Protein AF-A0A7C6XV03-F1 (afdb_monomer_lite)

Radius of gyration: 17.42 Å; chains: 1; bounding box: 34×29×44 Å

Foldseek 3Di:
DPLLVCLQVVLVVCCVVCVVDDSVCSSVVSVVCSCPQQPPHPDGPDDDLVVQQVVQVVCVVVVVDPDGDDSVVVDDPVPPDD

Sequence (82 aa):
AWAIENPEEAAEILLKYAPETDPDLVRASQEWLSPRYQDDAPRWGEQRREIWAEFADWMLEQGLIEKAVDPDAAFTNDYLPE

Structure (mmCIF, N/CA/C/O backbone):
data_AF-A0A7C6XV03-F1
#
_entry.id   AF-A0A7C6XV03-F1
#
loop_
_atom_site.group_PDB
_atom_site.id
_atom_site.type_symbol
_atom_site.label_atom_id
_atom_site.label_alt_id
_atom_site.label_comp_id
_atom_site.label_asym_id
_atom_site.label_entity_id
_atom_site.label_seq_id
_atom_site.pdbx_PDB_ins_code
_atom_site.Cartn_x
_atom_site.Cartn_y
_atom_site.Cartn_z
_atom_site.occupancy
_atom_site.B_iso_or_equiv
_atom_site.auth_seq_id
_atom_site.auth_comp_id
_atom_site.auth_asym_id
_atom_site.auth_atom_id
_atom_site.pdbx_PDB_model_num
ATOM 1 N N . ALA A 1 1 ? -2.096 -9.213 -11.915 1.00 86.88 1 ALA A N 1
ATOM 2 C CA . ALA A 1 1 ? -2.159 -7.742 -11.734 1.00 86.88 1 ALA A CA 1
ATOM 3 C C . ALA A 1 1 ? -1.027 -7.095 -12.527 1.00 86.88 1 ALA A C 1
ATOM 5 O O . ALA A 1 1 ? 0.098 -7.570 -12.444 1.00 86.88 1 ALA A O 1
ATOM 6 N N . TRP A 1 2 ? -1.295 -6.039 -13.304 1.00 96.56 2 TRP A N 1
ATOM 7 C CA . TRP A 1 2 ? -0.399 -5.640 -14.404 1.00 96.56 2 TRP A CA 1
ATOM 8 C C . TRP A 1 2 ? 1.037 -5.288 -13.968 1.00 96.56 2 TRP A C 1
ATOM 10 O O . TRP A 1 2 ? 1.982 -5.793 -14.562 1.00 96.56 2 TRP A O 1
ATOM 20 N N . ALA A 1 3 ? 1.210 -4.502 -12.899 1.00 97.81 3 ALA A N 1
ATOM 21 C CA . ALA A 1 3 ? 2.534 -4.098 -12.407 1.00 97.81 3 ALA A CA 1
ATOM 22 C C . ALA A 1 3 ? 3.323 -5.225 -11.704 1.00 97.81 3 ALA A C 1
ATOM 24 O O . ALA A 1 3 ? 4.539 -5.120 -11.565 1.00 97.81 3 ALA A O 1
ATOM 25 N N . ILE A 1 4 ? 2.634 -6.290 -11.272 1.00 97.56 4 ILE A N 1
ATOM 26 C CA . ILE A 1 4 ? 3.259 -7.526 -10.776 1.00 97.56 4 ILE A CA 1
ATOM 27 C C . ILE A 1 4 ? 3.830 -8.308 -11.967 1.00 97.56 4 ILE A C 1
ATOM 29 O O . ILE A 1 4 ? 4.968 -8.758 -11.949 1.00 97.56 4 ILE A O 1
ATOM 33 N N . GLU A 1 5 ? 3.048 -8.436 -13.036 1.00 98.00 5 GLU A N 1
ATOM 34 C CA . GLU A 1 5 ? 3.413 -9.236 -14.212 1.00 98.00 5 GLU A CA 1
ATOM 35 C C . GLU A 1 5 ? 4.409 -8.535 -15.151 1.00 98.00 5 GLU A C 1
ATOM 37 O O . GLU A 1 5 ? 5.116 -9.215 -15.887 1.00 98.00 5 GLU A O 1
ATOM 42 N N . ASN A 1 6 ? 4.470 -7.198 -15.128 1.00 98.31 6 ASN A N 1
ATOM 43 C CA . ASN A 1 6 ? 5.260 -6.373 -16.054 1.00 98.31 6 ASN A CA 1
ATOM 44 C C . ASN A 1 6 ? 6.066 -5.307 -15.275 1.00 98.31 6 ASN A C 1
ATOM 46 O O . ASN A 1 6 ? 5.761 -4.114 -15.363 1.00 98.31 6 ASN A O 1
ATOM 50 N N . PRO A 1 7 ? 7.031 -5.706 -14.421 1.00 98.06 7 PRO A N 1
ATOM 51 C CA . PRO A 1 7 ? 7.735 -4.773 -13.540 1.00 98.06 7 PRO A CA 1
ATOM 52 C C . PRO A 1 7 ? 8.556 -3.722 -14.301 1.00 98.06 7 PRO A C 1
ATOM 54 O O . PRO A 1 7 ? 8.559 -2.557 -13.907 1.00 98.06 7 PRO A O 1
ATOM 57 N N . GLU A 1 8 ? 9.214 -4.092 -15.400 1.00 98.00 8 GLU A N 1
ATOM 58 C CA . GLU A 1 8 ? 10.014 -3.152 -16.196 1.00 98.00 8 GLU A CA 1
ATOM 59 C C . GLU A 1 8 ? 9.118 -2.102 -16.863 1.00 98.00 8 GLU A C 1
ATOM 61 O O . GLU A 1 8 ? 9.335 -0.899 -16.721 1.00 98.00 8 GLU A O 1
ATOM 66 N N . GLU A 1 9 ? 8.044 -2.532 -17.524 1.00 98.50 9 GLU A N 1
ATOM 67 C CA . GLU A 1 9 ? 7.110 -1.626 -18.181 1.00 98.50 9 GLU A CA 1
ATOM 68 C C . GLU A 1 9 ? 6.359 -0.748 -17.170 1.00 98.50 9 GLU A C 1
ATOM 70 O O . GLU A 1 9 ? 6.059 0.410 -17.463 1.00 98.50 9 GLU A O 1
ATOM 75 N N . ALA A 1 10 ? 6.078 -1.256 -15.967 1.00 98.38 10 ALA A N 1
ATOM 76 C CA . ALA A 1 10 ? 5.494 -0.466 -14.885 1.00 98.38 10 ALA A CA 1
ATOM 77 C C . ALA A 1 10 ? 6.411 0.653 -14.401 1.00 98.38 10 ALA A C 1
ATOM 79 O O . ALA A 1 10 ? 5.935 1.775 -14.204 1.00 98.38 10 ALA A O 1
ATOM 80 N N . ALA A 1 11 ? 7.709 0.379 -14.276 1.00 98.38 11 ALA A N 1
ATOM 81 C CA . ALA A 1 11 ? 8.699 1.398 -13.957 1.00 98.38 11 ALA A CA 1
ATOM 82 C C . ALA A 1 11 ? 8.724 2.500 -15.030 1.00 98.38 11 ALA A C 1
ATOM 84 O O . ALA A 1 11 ? 8.681 3.686 -14.702 1.00 98.38 11 ALA A O 1
ATOM 85 N N . GLU A 1 12 ? 8.705 2.127 -16.312 1.00 98.38 12 GLU A N 1
ATOM 86 C CA . GLU A 1 12 ? 8.704 3.096 -17.415 1.00 98.38 12 GLU A CA 1
ATOM 87 C C . GLU A 1 12 ? 7.407 3.918 -17.486 1.00 98.38 12 GLU A C 1
ATOM 89 O O . GLU A 1 12 ? 7.441 5.114 -17.788 1.00 98.38 12 GLU A O 1
ATOM 94 N N . ILE A 1 13 ? 6.252 3.325 -17.160 1.00 98.44 13 ILE A N 1
ATOM 95 C CA . ILE A 1 13 ? 4.999 4.080 -17.024 1.00 98.44 13 ILE A CA 1
ATOM 96 C C . ILE A 1 13 ? 5.118 5.117 -15.904 1.00 98.44 13 ILE A C 1
ATOM 98 O O . ILE A 1 13 ? 4.720 6.264 -16.117 1.00 98.44 13 ILE A O 1
ATOM 102 N N . LEU A 1 14 ? 5.673 4.756 -14.740 1.00 98.12 14 LEU A N 1
ATOM 103 C CA . LEU A 1 14 ? 5.875 5.713 -13.650 1.00 98.12 14 LEU A CA 1
ATOM 104 C C . LEU A 1 14 ? 6.807 6.849 -14.086 1.00 98.12 14 LEU A C 1
ATOM 106 O O . LEU A 1 14 ? 6.436 8.012 -13.955 1.00 98.12 14 LEU A O 1
ATOM 110 N N . LEU A 1 15 ? 7.958 6.531 -14.681 1.00 98.38 15 LEU A N 1
ATOM 111 C CA . LEU A 1 15 ? 8.939 7.522 -15.141 1.00 98.38 15 LEU A CA 1
ATOM 112 C C . LEU A 1 15 ? 8.390 8.452 -16.226 1.00 98.38 15 LEU A C 1
ATOM 114 O O . LEU A 1 15 ? 8.745 9.627 -16.280 1.00 98.38 15 LEU A O 1
ATOM 118 N N . LYS A 1 16 ? 7.477 7.961 -17.069 1.00 98.31 16 LYS A N 1
ATOM 119 C CA . LYS A 1 16 ? 6.785 8.792 -18.058 1.00 98.31 16 LYS A CA 1
ATOM 120 C C . LYS A 1 16 ? 5.918 9.878 -17.411 1.00 98.31 16 LYS A C 1
ATOM 122 O O . LYS A 1 16 ? 5.819 10.971 -17.968 1.00 98.31 16 LYS A O 1
ATOM 127 N N . TYR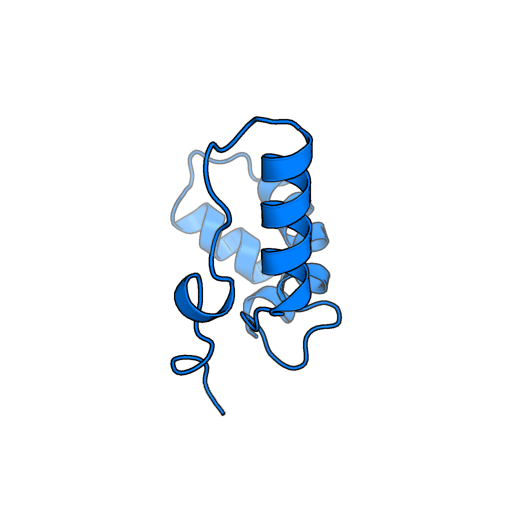 A 1 17 ? 5.251 9.571 -16.299 1.00 98.38 17 TYR A N 1
ATOM 128 C CA . TYR A 1 17 ? 4.300 10.483 -15.647 1.00 98.38 17 TYR A CA 1
ATOM 129 C C . TYR A 1 17 ? 4.873 11.218 -14.426 1.00 98.38 17 TYR A C 1
ATOM 131 O O . TYR A 1 17 ? 4.303 12.231 -14.031 1.00 98.38 17 TYR A O 1
ATOM 139 N N . ALA A 1 18 ? 5.996 10.751 -13.881 1.00 97.69 18 ALA A N 1
ATOM 140 C CA . ALA A 1 18 ? 6.763 11.373 -12.803 1.00 97.69 18 ALA A CA 1
ATOM 141 C C . ALA A 1 18 ? 8.260 11.456 -13.187 1.00 97.69 18 ALA A C 1
ATOM 143 O O . ALA A 1 18 ? 9.104 10.803 -12.560 1.00 97.69 18 ALA A O 1
ATOM 144 N N . PRO A 1 19 ? 8.614 12.208 -14.248 1.00 96.38 19 PRO A N 1
ATOM 145 C CA . PRO A 1 19 ? 9.974 12.256 -14.799 1.00 96.38 19 PRO A CA 1
ATOM 146 C C . PRO A 1 19 ? 11.021 12.868 -13.856 1.00 96.38 19 PRO A C 1
ATOM 148 O O . PRO A 1 19 ? 12.215 12.773 -14.121 1.00 96.38 19 PRO A O 1
ATOM 151 N N . GLU A 1 20 ? 10.596 13.519 -12.774 1.00 97.25 20 GLU A N 1
ATOM 152 C CA . GLU A 1 20 ? 11.458 14.032 -11.710 1.00 97.25 20 GLU A CA 1
ATOM 153 C C . GLU A 1 20 ? 12.038 12.938 -10.799 1.00 97.25 20 GLU A C 1
ATOM 155 O O . GLU A 1 20 ? 12.933 13.219 -10.001 1.00 97.25 20 GLU A O 1
ATOM 160 N N . THR A 1 21 ? 11.521 11.709 -10.883 1.00 97.19 21 THR A N 1
ATOM 161 C CA . THR A 1 21 ? 11.994 10.572 -10.084 1.00 97.19 21 THR A CA 1
ATOM 162 C C . THR A 1 21 ? 13.291 9.983 -10.640 1.00 97.19 21 THR A C 1
ATOM 164 O O . THR A 1 21 ? 13.556 10.039 -11.839 1.00 97.19 21 THR A O 1
ATOM 167 N N . ASP A 1 22 ? 14.120 9.419 -9.758 1.00 98.31 22 ASP A N 1
ATOM 168 C CA . ASP A 1 22 ? 15.368 8.762 -10.152 1.00 98.31 22 ASP A CA 1
ATOM 169 C C . ASP A 1 22 ? 15.068 7.457 -10.927 1.00 98.31 22 ASP A C 1
ATOM 171 O O . ASP A 1 22 ? 14.456 6.544 -10.359 1.00 98.31 22 ASP A O 1
ATOM 175 N N . PRO A 1 23 ? 15.482 7.336 -12.205 1.00 98.19 23 PRO A N 1
ATOM 176 C CA . PRO A 1 23 ? 15.151 6.175 -13.029 1.00 98.19 23 PRO A CA 1
ATOM 177 C C . PRO A 1 23 ? 15.719 4.851 -12.524 1.00 98.19 23 PRO A C 1
ATOM 179 O O . PRO A 1 23 ? 15.066 3.814 -12.657 1.00 98.19 23 PRO A O 1
ATOM 182 N N . ASP A 1 24 ? 16.921 4.870 -11.955 1.00 98.38 24 ASP A N 1
ATOM 183 C CA . ASP A 1 24 ? 17.579 3.656 -11.480 1.00 98.38 24 ASP A CA 1
ATOM 184 C C . ASP A 1 24 ? 16.909 3.175 -10.190 1.00 98.38 24 ASP A C 1
ATOM 186 O O . ASP A 1 24 ? 16.641 1.980 -10.031 1.00 98.38 24 ASP A O 1
ATOM 190 N N . LEU A 1 25 ? 16.532 4.112 -9.313 1.00 98.38 25 LEU A N 1
ATOM 191 C CA . LEU A 1 25 ? 15.739 3.818 -8.123 1.00 98.38 25 LEU A CA 1
ATOM 192 C C . LEU A 1 25 ? 14.371 3.240 -8.482 1.00 98.38 25 LEU A C 1
ATOM 194 O O . LEU A 1 25 ? 13.952 2.257 -7.876 1.00 98.38 25 LEU A O 1
ATOM 198 N N . VAL A 1 26 ? 13.660 3.837 -9.441 1.00 98.50 26 VAL A N 1
ATOM 199 C CA . VAL A 1 26 ? 12.309 3.393 -9.809 1.00 98.50 26 VAL A CA 1
ATOM 200 C C . VAL A 1 26 ? 12.328 1.971 -10.360 1.00 98.50 26 VAL A C 1
ATOM 202 O O . VAL A 1 26 ? 11.526 1.149 -9.921 1.00 98.50 26 VAL A O 1
ATOM 205 N N . ARG A 1 27 ? 13.263 1.650 -11.259 1.00 98.50 27 ARG A N 1
ATOM 206 C CA . ARG A 1 27 ? 13.386 0.295 -11.817 1.00 98.50 27 ARG A CA 1
ATOM 207 C C . ARG A 1 27 ? 13.708 -0.736 -10.738 1.00 98.50 27 ARG A C 1
ATOM 209 O O . ARG A 1 27 ? 13.000 -1.734 -10.629 1.00 98.50 27 ARG A O 1
ATOM 216 N N . ALA A 1 28 ? 14.702 -0.458 -9.892 1.00 98.56 28 ALA A N 1
ATOM 217 C CA . ALA A 1 28 ? 15.075 -1.354 -8.797 1.00 98.56 28 ALA A CA 1
ATOM 218 C C . ALA A 1 28 ? 13.940 -1.525 -7.770 1.00 98.56 28 ALA A C 1
ATOM 220 O O . ALA A 1 28 ? 13.676 -2.629 -7.293 1.00 98.56 28 ALA A O 1
ATOM 221 N N . SER A 1 29 ? 13.235 -0.437 -7.447 1.00 98.38 29 SER A N 1
ATOM 222 C CA . SER A 1 29 ? 12.075 -0.454 -6.553 1.00 98.38 29 SER A CA 1
ATOM 223 C C . SER A 1 29 ? 10.946 -1.307 -7.126 1.00 98.38 29 SER A C 1
ATOM 225 O O . SER A 1 29 ? 10.380 -2.132 -6.412 1.00 98.38 29 SER A O 1
ATOM 227 N N . GLN A 1 30 ? 10.644 -1.161 -8.417 1.00 98.50 30 GLN A N 1
ATOM 228 C CA . GLN A 1 30 ? 9.558 -1.893 -9.059 1.00 98.50 30 GLN A CA 1
ATOM 229 C C . GLN A 1 30 ? 9.859 -3.392 -9.177 1.00 98.50 30 GLN A C 1
ATOM 231 O O . GLN A 1 30 ? 8.968 -4.207 -8.931 1.00 98.50 30 GLN A O 1
ATOM 236 N N . GLU A 1 31 ? 11.108 -3.767 -9.471 1.00 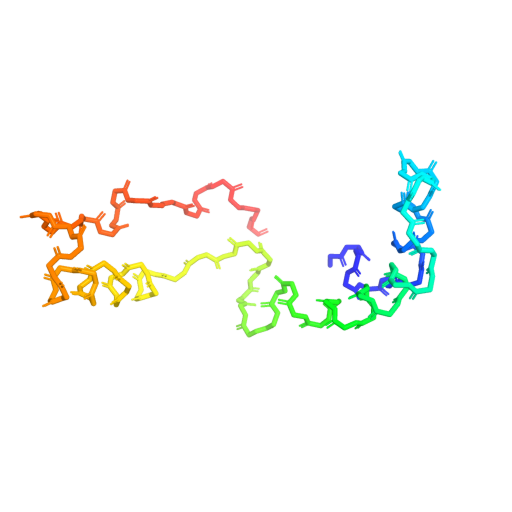98.25 31 GLU A N 1
ATOM 237 C CA . GLU A 1 31 ? 11.567 -5.162 -9.431 1.00 98.25 31 GLU A CA 1
ATOM 238 C C . GLU A 1 31 ? 11.394 -5.762 -8.025 1.00 98.25 31 GLU A C 1
ATOM 240 O O . GLU A 1 31 ? 10.895 -6.878 -7.867 1.00 98.25 31 GLU A O 1
ATOM 245 N N . TRP A 1 32 ? 11.738 -5.001 -6.982 1.00 98.31 32 TRP A N 1
ATOM 246 C CA . TRP A 1 32 ? 11.593 -5.449 -5.600 1.00 98.31 32 TRP A CA 1
ATOM 247 C C . TRP A 1 32 ? 10.128 -5.522 -5.141 1.00 98.31 32 TRP A C 1
ATOM 249 O O . TRP A 1 32 ? 9.741 -6.476 -4.464 1.00 98.31 32 TRP A O 1
ATOM 259 N N . LEU A 1 33 ? 9.294 -4.542 -5.489 1.00 98.19 33 LEU A N 1
ATOM 260 C CA . LEU A 1 33 ? 7.895 -4.470 -5.056 1.00 98.19 33 LEU A CA 1
ATOM 261 C C . LEU A 1 33 ? 6.976 -5.424 -5.815 1.00 98.19 33 LEU A C 1
ATOM 263 O O . LEU A 1 33 ? 6.003 -5.897 -5.232 1.00 98.19 33 LEU A O 1
ATOM 267 N N . SER A 1 34 ? 7.273 -5.720 -7.083 1.00 97.94 34 SER A N 1
ATOM 268 C CA . SER A 1 34 ? 6.441 -6.566 -7.945 1.00 97.94 34 SER A CA 1
ATOM 269 C C . SER A 1 34 ? 5.949 -7.858 -7.264 1.00 97.94 34 SER A C 1
ATOM 271 O O . SER A 1 34 ? 4.731 -8.027 -7.156 1.00 97.94 34 SER A O 1
ATOM 273 N N . PRO A 1 35 ? 6.817 -8.721 -6.695 1.00 97.19 35 PRO A N 1
ATOM 274 C CA . PRO A 1 35 ? 6.359 -9.943 -6.031 1.00 97.19 35 PRO A CA 1
ATOM 275 C C . PRO A 1 35 ? 5.633 -9.698 -4.694 1.00 97.19 35 PRO A C 1
ATOM 277 O O . PRO A 1 35 ? 5.032 -10.622 -4.159 1.00 97.19 35 PRO A O 1
ATOM 280 N N . ARG A 1 36 ? 5.676 -8.478 -4.142 1.00 97.94 36 ARG A N 1
ATOM 281 C CA . ARG A 1 36 ? 5.196 -8.131 -2.790 1.00 97.94 36 ARG A CA 1
ATOM 282 C C . ARG A 1 36 ? 3.852 -7.411 -2.763 1.00 97.94 36 ARG A C 1
ATOM 284 O O . ARG A 1 36 ? 3.260 -7.282 -1.700 1.00 97.94 36 ARG A O 1
ATOM 291 N N . TYR A 1 37 ? 3.360 -6.918 -3.899 1.00 97.19 37 TYR A N 1
ATOM 292 C CA . TYR A 1 37 ? 2.076 -6.206 -3.928 1.00 97.19 37 TYR A CA 1
ATOM 293 C C . TYR A 1 37 ? 0.888 -7.082 -3.519 1.00 97.19 37 TYR A C 1
ATOM 295 O O . TYR A 1 37 ? -0.054 -6.580 -2.915 1.00 97.19 37 TYR A O 1
ATOM 303 N N . GLN A 1 38 ? 0.907 -8.358 -3.910 1.00 96.06 38 GLN A N 1
ATOM 304 C CA . GLN A 1 38 ? -0.075 -9.355 -3.482 1.00 96.06 38 GLN A CA 1
ATOM 305 C C . GLN A 1 38 ? 0.551 -10.358 -2.504 1.00 96.06 38 GLN A C 1
ATOM 307 O O . GLN A 1 38 ? -0.098 -10.710 -1.528 1.00 96.06 38 GLN A O 1
ATOM 312 N N . ASP A 1 39 ? 1.801 -10.771 -2.746 1.00 95.88 39 ASP A N 1
ATOM 313 C CA . ASP A 1 39 ? 2.535 -11.749 -1.932 1.00 95.88 39 ASP A CA 1
ATOM 314 C C . ASP A 1 39 ? 1.688 -13.003 -1.616 1.00 95.88 39 ASP A C 1
ATOM 316 O O . ASP A 1 39 ? 1.213 -13.671 -2.538 1.00 95.88 39 ASP A O 1
ATOM 320 N N . ASP A 1 40 ? 1.454 -13.309 -0.340 1.00 95.31 40 ASP A N 1
ATOM 321 C CA . ASP A 1 40 ? 0.684 -14.458 0.137 1.00 95.31 40 ASP A CA 1
ATOM 322 C C . ASP A 1 40 ? -0.839 -14.227 0.168 1.00 95.31 40 ASP A C 1
ATOM 324 O O . ASP A 1 40 ? -1.590 -15.126 0.561 1.00 95.31 40 ASP A O 1
ATOM 328 N N . ALA A 1 41 ? -1.319 -13.046 -0.236 1.00 96.25 41 ALA A N 1
ATOM 329 C CA . ALA A 1 41 ? -2.739 -12.721 -0.213 1.00 96.25 41 ALA A CA 1
ATOM 330 C C . ALA A 1 41 ? -3.522 -13.451 -1.329 1.00 96.25 41 ALA A C 1
ATOM 332 O O . ALA A 1 41 ? -3.036 -13.567 -2.463 1.00 96.25 41 ALA A O 1
ATOM 333 N N . PRO A 1 42 ? -4.774 -13.884 -1.071 1.00 94.81 42 PRO A N 1
ATOM 334 C CA . PRO A 1 42 ? -5.608 -14.546 -2.080 1.00 94.81 42 PRO A CA 1
ATOM 335 C C . PRO A 1 42 ? -5.878 -13.672 -3.314 1.00 94.81 42 PRO A C 1
ATOM 337 O O . PRO A 1 42 ? -5.912 -14.179 -4.436 1.00 94.81 42 PRO A O 1
ATOM 340 N N . ARG A 1 43 ? -6.014 -12.355 -3.119 1.00 95.62 43 ARG A N 1
ATOM 341 C CA . ARG A 1 43 ? -6.115 -11.348 -4.186 1.00 95.62 43 ARG A CA 1
ATOM 342 C C . ARG A 1 43 ? -5.417 -10.049 -3.793 1.00 95.62 43 ARG A C 1
ATOM 344 O O . ARG A 1 43 ? -5.272 -9.725 -2.616 1.00 95.62 43 ARG A O 1
ATOM 351 N N . TRP A 1 44 ? -4.991 -9.285 -4.796 1.00 96.31 44 TRP A N 1
ATOM 352 C CA . TRP A 1 44 ? -4.390 -7.969 -4.581 1.00 96.31 44 TRP A CA 1
ATOM 353 C C . TRP A 1 44 ? -5.342 -7.037 -3.816 1.00 96.31 44 TRP A C 1
ATOM 355 O O . TRP A 1 44 ? -6.515 -6.910 -4.170 1.00 96.31 44 TRP A O 1
ATOM 365 N N . GLY A 1 45 ? -4.816 -6.372 -2.786 1.00 95.88 45 GLY A N 1
ATOM 366 C CA . GLY A 1 45 ? -5.566 -5.437 -1.944 1.00 95.88 45 GLY A CA 1
ATOM 367 C C . GLY A 1 45 ? -6.351 -6.081 -0.798 1.00 95.88 45 GLY A C 1
ATOM 368 O O . GLY A 1 45 ? -6.960 -5.346 -0.023 1.00 95.88 45 GLY A O 1
ATOM 369 N N . GLU A 1 46 ? -6.338 -7.411 -0.660 1.00 97.50 46 GLU A N 1
ATOM 370 C CA . GLU A 1 46 ? -7.022 -8.090 0.441 1.00 97.50 46 GLU A CA 1
ATOM 371 C C . GLU A 1 46 ? -6.388 -7.769 1.794 1.00 97.50 46 GLU A C 1
ATOM 373 O O . GLU A 1 46 ? -5.196 -7.972 2.021 1.00 97.50 46 GLU A O 1
ATOM 378 N N . GLN A 1 47 ? -7.217 -7.276 2.710 1.00 97.62 47 GLN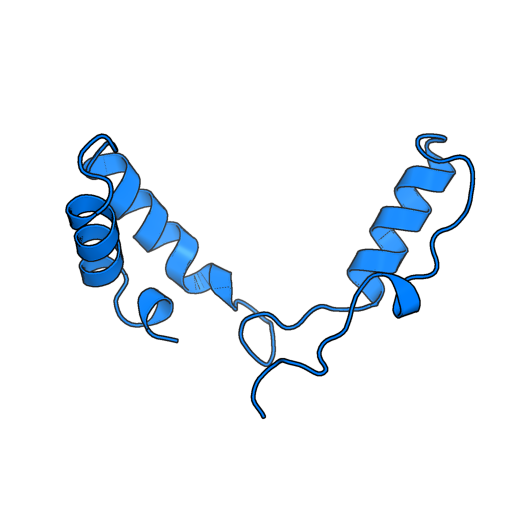 A N 1
ATOM 379 C CA . GLN A 1 47 ? -6.818 -6.974 4.075 1.00 97.62 47 GLN A CA 1
ATOM 380 C C . GLN A 1 47 ? -7.231 -8.106 5.015 1.00 97.62 47 GLN A C 1
ATOM 382 O O . GLN A 1 47 ? -8.335 -8.643 4.906 1.00 97.62 47 GLN A O 1
ATOM 387 N N . ARG A 1 48 ? -6.356 -8.434 5.969 1.00 97.19 48 ARG A N 1
ATOM 388 C CA . ARG A 1 48 ? -6.604 -9.432 7.016 1.00 97.19 48 ARG A CA 1
ATOM 389 C C . ARG A 1 48 ? -6.990 -8.749 8.319 1.00 97.19 48 ARG A C 1
ATOM 391 O O . ARG A 1 48 ? -6.300 -7.832 8.769 1.00 97.19 48 ARG A O 1
ATOM 398 N N . ARG A 1 49 ? -8.064 -9.228 8.944 1.00 97.31 49 ARG A N 1
ATOM 399 C CA . ARG A 1 49 ? -8.580 -8.682 10.203 1.00 97.31 49 ARG A CA 1
ATOM 400 C C . ARG A 1 49 ? -7.548 -8.766 11.325 1.00 97.31 49 ARG A C 1
ATOM 402 O O . ARG A 1 49 ? -7.442 -7.852 12.139 1.00 97.31 49 ARG A O 1
ATOM 409 N N . GLU A 1 50 ? -6.785 -9.853 11.351 1.00 97.69 50 GLU A N 1
ATOM 410 C CA . GLU A 1 50 ? -5.779 -10.138 12.372 1.00 97.69 50 GLU A CA 1
ATOM 411 C C . GLU A 1 50 ? -4.700 -9.051 12.400 1.00 97.69 50 GLU A C 1
ATOM 413 O O . GLU A 1 50 ? -4.331 -8.594 13.473 1.00 97.69 50 GLU A O 1
ATOM 418 N N . ILE A 1 51 ? -4.282 -8.547 11.234 1.00 97.00 51 ILE A N 1
ATOM 419 C CA . ILE A 1 51 ? -3.259 -7.495 11.126 1.00 97.00 51 ILE A CA 1
ATOM 420 C C . ILE A 1 51 ? -3.744 -6.181 11.755 1.00 97.00 51 ILE A C 1
ATOM 422 O O . ILE A 1 51 ? -2.995 -5.513 12.466 1.00 97.00 51 ILE A O 1
ATOM 426 N N . TRP A 1 52 ? -5.010 -5.820 11.523 1.00 97.75 52 TRP A N 1
ATOM 427 C CA . TRP A 1 52 ? -5.623 -4.638 12.131 1.00 97.75 52 TRP A CA 1
ATOM 428 C C . TRP A 1 52 ? -5.761 -4.777 13.647 1.00 97.75 52 TRP A C 1
ATOM 430 O O . TRP A 1 52 ? -5.466 -3.830 14.376 1.00 97.75 52 TRP A O 1
ATOM 440 N N . ALA A 1 53 ? -6.188 -5.952 14.116 1.00 97.75 53 ALA A N 1
ATOM 441 C CA . ALA A 1 53 ? -6.336 -6.239 15.538 1.00 97.75 53 ALA A CA 1
ATOM 442 C C . ALA A 1 53 ? -4.986 -6.199 16.267 1.00 97.75 53 ALA A C 1
ATOM 444 O O . ALA A 1 53 ? -4.832 -5.432 17.212 1.00 97.75 53 ALA A O 1
ATOM 445 N N . GLU A 1 54 ? -3.990 -6.941 15.778 1.00 98.06 54 GLU A N 1
ATOM 446 C CA . GLU A 1 54 ? -2.661 -7.030 16.393 1.00 98.06 54 GLU A CA 1
ATOM 447 C C . GLU A 1 54 ? -1.984 -5.659 16.494 1.00 98.06 54 GLU A C 1
ATOM 449 O O . GLU A 1 54 ? -1.398 -5.322 17.524 1.00 98.06 54 GLU A O 1
ATOM 454 N N . PHE A 1 55 ? -2.092 -4.83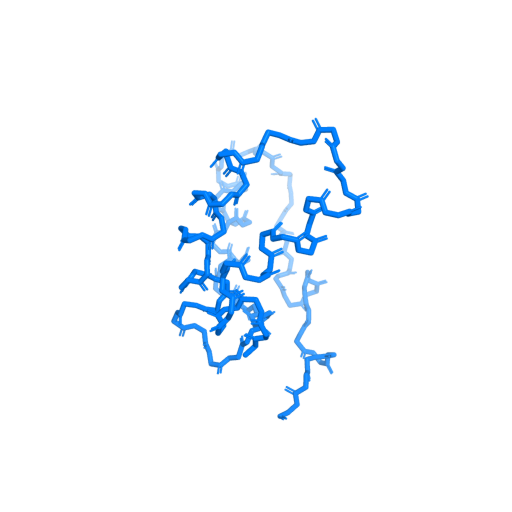4 15.448 1.00 97.69 55 PHE A N 1
ATOM 455 C CA . PHE A 1 55 ? -1.503 -3.499 15.467 1.00 97.69 55 PHE A CA 1
ATOM 456 C C . PHE A 1 55 ? -2.224 -2.550 16.436 1.00 97.69 55 PHE A C 1
ATOM 458 O O . PHE A 1 55 ? -1.569 -1.799 17.163 1.00 97.69 55 PHE A O 1
ATOM 465 N N . ALA A 1 56 ? -3.560 -2.580 16.473 1.00 97.19 56 ALA A N 1
ATOM 466 C CA . ALA A 1 56 ? -4.342 -1.763 17.397 1.00 97.19 56 ALA A CA 1
ATOM 467 C C . ALA A 1 56 ? -4.115 -2.162 18.862 1.00 97.19 56 ALA A C 1
ATOM 469 O O . ALA A 1 56 ? -3.931 -1.283 19.707 1.00 97.19 56 ALA A O 1
ATOM 470 N N . ASP A 1 57 ? -4.073 -3.464 19.146 1.00 97.62 57 ASP A N 1
ATOM 471 C CA . ASP A 1 57 ? -3.796 -3.999 20.478 1.00 97.62 57 ASP A CA 1
ATOM 472 C C . ASP A 1 57 ? -2.391 -3.596 20.934 1.00 97.62 57 ASP A C 1
ATOM 474 O O . ASP A 1 57 ? -2.235 -3.046 22.024 1.00 97.62 57 ASP A O 1
ATOM 478 N N . TRP A 1 58 ? -1.382 -3.734 20.064 1.00 98.31 58 TRP A N 1
ATOM 479 C CA . TRP A 1 58 ? -0.030 -3.256 20.354 1.00 98.31 58 TRP A CA 1
ATOM 480 C C . TRP A 1 58 ? -0.006 -1.755 20.678 1.00 98.31 58 TRP A C 1
ATOM 482 O O . TRP A 1 58 ? 0.589 -1.348 21.677 1.00 98.31 58 TRP A O 1
ATOM 492 N N . MET A 1 59 ? -0.678 -0.911 19.885 1.00 98.19 59 MET A N 1
ATOM 493 C CA . MET A 1 59 ? -0.738 0.531 20.159 1.00 98.19 59 MET A CA 1
ATOM 494 C C . MET A 1 59 ? -1.401 0.840 21.506 1.00 98.19 59 MET A C 1
ATOM 496 O O . MET A 1 59 ? -0.957 1.753 22.207 1.00 98.19 59 MET A O 1
ATOM 500 N N . LEU A 1 60 ? -2.448 0.098 21.874 1.00 97.94 60 LEU A N 1
ATOM 501 C CA . LEU A 1 60 ? -3.137 0.259 23.152 1.00 97.94 60 LEU A CA 1
ATOM 502 C C . LEU A 1 60 ? -2.237 -0.159 24.321 1.00 97.94 60 LEU A C 1
ATOM 504 O O . LEU A 1 60 ? -2.116 0.582 25.295 1.00 97.94 60 LEU A O 1
ATOM 508 N N . GLU A 1 61 ? -1.559 -1.301 24.205 1.00 98.25 61 GLU A N 1
ATOM 509 C CA . GLU A 1 61 ? -0.605 -1.801 25.201 1.00 98.25 61 GLU A CA 1
ATOM 510 C C . GLU A 1 61 ? 0.568 -0.839 25.421 1.00 98.25 61 GLU A C 1
ATOM 512 O O . GLU A 1 61 ? 1.021 -0.658 26.551 1.00 98.25 61 GLU A O 1
ATOM 517 N N . GLN A 1 62 ? 1.043 -0.189 24.354 1.00 98.50 62 GLN A N 1
ATOM 518 C CA . GLN A 1 62 ? 2.091 0.832 24.436 1.00 98.50 62 GLN A CA 1
ATOM 519 C C . GLN A 1 62 ? 1.572 2.207 24.897 1.00 98.50 62 GLN A C 1
ATOM 521 O O . GLN A 1 62 ? 2.364 3.140 25.041 1.00 98.50 62 GLN A O 1
ATOM 526 N N . GLY A 1 63 ? 0.263 2.365 25.122 1.00 97.94 63 GLY A N 1
ATOM 527 C CA . GLY A 1 63 ? -0.349 3.639 25.509 1.00 97.94 63 GLY A CA 1
ATOM 528 C C . GLY A 1 63 ? -0.292 4.715 24.419 1.00 97.94 63 GLY A C 1
ATOM 529 O O . GLY A 1 63 ? -0.371 5.903 24.729 1.00 97.94 63 GLY A O 1
ATOM 530 N N . LEU A 1 64 ? -0.136 4.320 23.150 1.00 98.25 64 LEU A N 1
ATOM 531 C CA . LEU A 1 64 ? -0.141 5.224 21.993 1.00 98.25 64 LEU A CA 1
ATOM 532 C C . LEU A 1 64 ? -1.560 5.658 21.610 1.00 98.25 64 LEU A C 1
ATOM 534 O O . LEU A 1 64 ? -1.740 6.697 20.975 1.00 98.25 64 LEU A O 1
ATOM 538 N N . ILE A 1 65 ? -2.562 4.873 22.010 1.00 97.56 65 ILE A N 1
ATOM 539 C CA . ILE A 1 65 ? -3.983 5.187 21.870 1.00 97.56 65 ILE A CA 1
ATOM 540 C C . ILE A 1 65 ? -4.703 4.988 23.203 1.00 97.56 65 ILE A C 1
ATOM 542 O O . ILE A 1 65 ? -4.368 4.106 23.987 1.00 97.56 65 ILE A O 1
ATOM 546 N N . GLU A 1 66 ? -5.717 5.814 23.458 1.00 96.56 66 GLU A N 1
ATOM 547 C CA . GLU A 1 66 ? -6.467 5.791 24.722 1.00 96.56 66 GLU A CA 1
ATOM 548 C C . GLU A 1 66 ? -7.588 4.741 24.747 1.00 96.56 66 GLU A C 1
ATOM 550 O O . GLU A 1 66 ? -8.105 4.403 25.812 1.00 96.56 66 GLU A O 1
ATOM 555 N N . LYS A 1 67 ? -8.030 4.274 23.574 1.00 96.38 67 LYS A N 1
ATOM 556 C CA . LYS A 1 67 ? -9.191 3.391 23.417 1.00 96.38 67 LYS A CA 1
ATOM 557 C C . LYS A 1 67 ? -8.895 2.308 22.394 1.00 96.38 67 LYS A C 1
ATOM 559 O O . LYS A 1 67 ? -8.244 2.581 21.390 1.00 96.38 67 LYS A O 1
ATOM 564 N N . ALA A 1 68 ? -9.434 1.118 22.639 1.00 94.50 68 ALA A N 1
ATOM 565 C CA . ALA A 1 68 ? -9.397 0.025 21.679 1.00 94.50 68 ALA A CA 1
ATOM 566 C C . ALA A 1 68 ? -10.113 0.415 20.375 1.00 94.50 68 ALA A C 1
ATOM 568 O O . ALA A 1 68 ? -11.144 1.095 20.398 1.00 94.50 68 ALA A O 1
ATOM 569 N N . VAL A 1 69 ? -9.553 -0.032 19.254 1.00 95.19 69 VAL A N 1
ATOM 570 C CA . VAL A 1 69 ? -10.139 0.103 17.917 1.00 95.19 69 VAL A CA 1
ATOM 571 C C . VAL A 1 69 ? -10.923 -1.168 17.612 1.00 95.19 69 VAL A C 1
ATOM 573 O O . VAL A 1 69 ? -10.446 -2.258 17.906 1.00 95.19 69 VAL A O 1
ATOM 576 N N . ASP A 1 70 ? -12.108 -1.031 17.020 1.00 95.88 70 ASP A N 1
ATOM 577 C CA . ASP A 1 70 ? -12.832 -2.160 16.431 1.00 95.88 70 ASP A CA 1
ATOM 578 C C . ASP A 1 70 ? -12.255 -2.454 15.033 1.00 95.88 70 ASP A C 1
ATOM 580 O O . ASP A 1 70 ? -12.439 -1.631 14.128 1.00 95.88 70 ASP A O 1
ATOM 584 N N . PRO A 1 71 ? -11.552 -3.586 14.826 1.00 95.00 71 PRO A N 1
ATOM 585 C CA . PRO A 1 71 ? -10.931 -3.904 13.543 1.00 95.00 71 PRO A CA 1
ATOM 586 C C . PRO A 1 71 ? -11.949 -4.034 12.407 1.00 95.00 71 PRO A C 1
ATOM 588 O O . PRO A 1 71 ? -11.642 -3.665 11.278 1.00 95.00 71 PRO A O 1
ATOM 591 N N . ASP A 1 72 ? -13.167 -4.499 12.698 1.00 95.25 72 ASP A N 1
ATOM 592 C CA . ASP A 1 72 ? -14.199 -4.734 11.680 1.00 95.25 72 ASP A CA 1
ATOM 593 C C . ASP A 1 72 ? -14.847 -3.422 11.201 1.00 95.25 72 ASP A C 1
ATOM 595 O O . ASP A 1 72 ? -15.423 -3.358 10.118 1.00 95.25 72 ASP A O 1
ATOM 599 N N . ALA A 1 73 ? -14.713 -2.347 11.982 1.00 96.31 73 ALA A N 1
ATOM 600 C CA . ALA A 1 73 ? -15.092 -0.997 11.576 1.00 96.31 73 ALA A CA 1
ATOM 601 C C . ALA A 1 73 ? -13.947 -0.235 10.880 1.00 96.31 73 ALA A C 1
ATOM 603 O O . ALA A 1 73 ? -14.176 0.845 10.331 1.00 96.31 73 ALA A O 1
ATOM 604 N N . ALA A 1 74 ? -12.716 -0.758 10.927 1.00 95.88 74 ALA A N 1
ATOM 605 C CA . ALA A 1 74 ? -11.519 -0.068 10.449 1.00 95.88 74 ALA A CA 1
ATOM 606 C C . ALA A 1 74 ? -11.228 -0.311 8.960 1.00 95.88 74 ALA A C 1
ATOM 608 O O . ALA A 1 74 ? -10.603 0.530 8.312 1.00 95.88 74 ALA A O 1
ATOM 609 N N . PHE A 1 75 ? -11.701 -1.428 8.404 1.00 97.25 75 PHE A N 1
ATOM 610 C CA . PHE A 1 75 ? -11.526 -1.754 6.993 1.00 97.25 75 PHE A CA 1
ATOM 611 C C . PHE A 1 75 ? -12.693 -2.577 6.442 1.00 97.25 75 PHE A C 1
ATOM 613 O O . PHE A 1 75 ? -13.505 -3.123 7.179 1.00 97.25 75 PHE A O 1
ATOM 620 N N . THR A 1 76 ? -12.757 -2.682 5.117 1.00 97.44 76 THR A N 1
ATOM 621 C CA . THR A 1 76 ? -13.627 -3.633 4.422 1.00 97.44 76 THR A CA 1
ATOM 622 C C . THR A 1 76 ? -12.943 -4.123 3.147 1.00 97.44 76 THR A C 1
ATOM 624 O O . THR A 1 76 ? -12.162 -3.391 2.533 1.00 97.44 76 THR A O 1
ATOM 627 N N . ASN A 1 77 ? -13.253 -5.357 2.751 1.00 97.69 77 ASN A N 1
ATOM 628 C CA . ASN A 1 77 ? -12.854 -5.949 1.475 1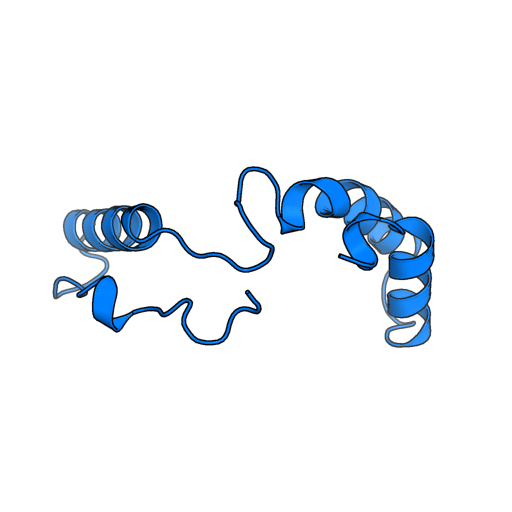.00 97.69 77 ASN A CA 1
ATOM 629 C C . ASN A 1 77 ? -14.008 -5.962 0.449 1.00 97.69 77 ASN A C 1
ATOM 631 O O . ASN A 1 77 ? -13.830 -6.489 -0.646 1.00 97.69 77 ASN A O 1
ATOM 635 N N . ASP A 1 78 ? -15.166 -5.368 0.766 1.00 97.56 78 ASP A N 1
ATOM 636 C CA . ASP A 1 78 ? -16.401 -5.445 -0.041 1.00 97.56 78 ASP A CA 1
ATOM 637 C C . ASP A 1 78 ? -16.284 -4.799 -1.432 1.00 97.56 78 ASP A C 1
ATOM 639 O O . ASP A 1 78 ? -17.112 -5.032 -2.309 1.00 97.56 78 ASP A O 1
ATOM 643 N N . TYR A 1 79 ? -15.268 -3.959 -1.635 1.00 97.00 79 TYR A N 1
ATOM 644 C CA . TYR A 1 79 ? -15.020 -3.264 -2.901 1.00 97.00 79 TYR A CA 1
ATOM 645 C C . TYR A 1 79 ? -13.942 -3.935 -3.760 1.00 97.00 79 TYR A C 1
ATOM 647 O O . TYR A 1 79 ? -13.628 -3.434 -4.842 1.00 97.00 79 TYR A O 1
ATOM 655 N N . LEU A 1 80 ? -13.346 -5.033 -3.286 1.00 96.56 80 LEU A N 1
ATOM 656 C CA . LEU A 1 80 ? -12.392 -5.802 -4.076 1.00 96.56 80 LEU A CA 1
ATOM 657 C C . LEU A 1 80 ? -13.137 -6.650 -5.118 1.00 96.56 80 LEU A C 1
ATOM 659 O O . LEU A 1 80 ? -14.231 -7.137 -4.841 1.00 96.56 80 LEU A O 1
ATOM 663 N N . PRO A 1 81 ? -12.562 -6.836 -6.317 1.00 93.69 81 PRO A N 1
ATOM 664 C CA . PRO A 1 81 ? -13.160 -7.693 -7.332 1.00 93.69 81 PRO A CA 1
ATOM 665 C C . PRO A 1 81 ? -13.181 -9.159 -6.876 1.00 93.69 81 PRO A C 1
ATOM 667 O O . PRO A 1 81 ? -12.243 -9.618 -6.218 1.00 93.69 81 PRO A O 1
ATOM 670 N N . GLU A 1 82 ? -14.244 -9.873 -7.249 1.00 86.25 82 GLU A N 1
ATOM 671 C CA . GLU A 1 82 ? 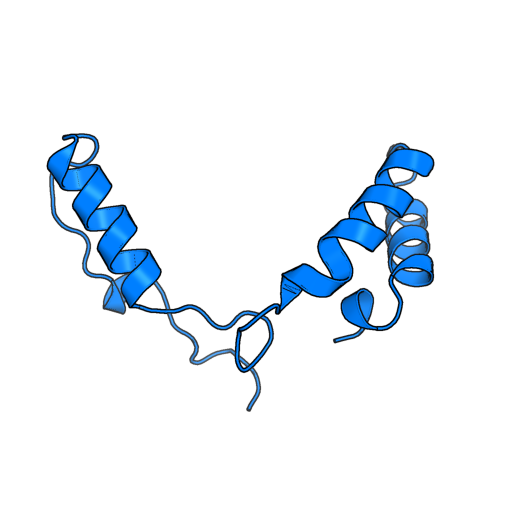-14.391 -11.331 -7.085 1.00 86.25 82 GLU A CA 1
ATOM 672 C C . GLU A 1 82 ? -13.485 -12.120 -8.039 1.00 86.25 82 GLU A C 1
ATOM 674 O O . GLU A 1 82 ? -13.400 -11.737 -9.233 1.00 86.25 82 GLU A O 1
#

pLDDT: mean 97.09, std 2.0, range [86.25, 98.56]

Secondary structure (DSSP, 8-state):
-HHHH-HHHHHHHHHHH-TTS-HHHHHHHHHHHGGGTTTTSSSTTPPPHHHHHHHHHHHHHTTS-SS---HHHH---TTS--